Protein AF-A0ABD5TAT5-F1 (afdb_monomer)

Foldseek 3Di:
DDPDPCPPVLNVLLVVLQVVLLVQLVVVLVVVVVLCPDPPNLEDDPDDPVVSSVLSSVLSCLLRSVQSSCCSNVVQCQLVVVSVVLVVVLVCCSVPPPDDPDDGDDPSVVVSSVCSVVSSVVSVVSSVVSVVCVVVVNDDDD

Nearest PDB structures (foldseek):
  8i6s-assembly1_A  TM=2.500E-01  e=6.739E+00  Pseudomonas aeruginosa

Radius of gyration: 18.78 Å; Cα contacts (8 Å, |Δi|>4): 100; chains: 1; bounding box: 44×20×73 Å

Secondary structure (DSSP, 8-state):
--------HHHHHHHHHHHHHHHHHHHHHHHHHHHHTSTTS-----S-HHHHHHHHHHHHIIIIIHHHHHHHHH---HHHHHHHHHHHHHHHHHHS-SS--SSS--HHHHHHHHHHHHHHHHHHHHHHHHHHHHHTT-----

Sequence (142 aa):
MRALLGRSPVSARTARAVLVAAAVSVAYTATVIGYSLLPSSGISISGTPWHAVVLYSAFATGTVGVPVFLWLRARLKSPVVLLAAILLFWHVLVEFPPIGSGQGDSPGFLFVFLWSPFYVLAYAALAGGEHRLRTRGVSIPG

pLDDT: mean 76.91, std 14.5, range [45.5, 94.44]

Organism: NCBI:txid3032281

Structure (mmCIF, N/CA/C/O backbone):
data_AF-A0ABD5TAT5-F1
#
_entry.id   AF-A0ABD5TAT5-F1
#
loop_
_atom_site.group_PDB
_atom_site.id
_atom_site.type_symbol
_atom_site.label_atom_id
_atom_site.label_alt_id
_atom_site.label_comp_id
_atom_site.label_asym_id
_atom_site.label_entity_id
_atom_site.label_seq_id
_atom_site.pdbx_PDB_ins_code
_atom_site.Cartn_x
_atom_site.Cartn_y
_atom_site.Cartn_z
_atom_site.occupancy
_atom_site.B_iso_or_equiv
_atom_site.auth_seq_id
_atom_site.auth_comp_id
_atom_site.auth_asym_id
_atom_site.auth_atom_id
_atom_site.pdbx_PDB_model_num
ATOM 1 N N . MET A 1 1 ? 7.021 0.571 45.953 1.00 47.22 1 MET A N 1
ATOM 2 C CA . MET A 1 1 ? 7.901 0.683 44.768 1.00 47.22 1 MET A CA 1
ATOM 3 C C . MET A 1 1 ? 7.677 -0.519 43.849 1.00 47.22 1 MET A C 1
ATOM 5 O O . MET A 1 1 ? 8.265 -1.561 44.084 1.00 47.22 1 MET A O 1
ATOM 9 N N . ARG A 1 2 ? 6.756 -0.385 42.880 1.00 46.34 2 ARG A N 1
ATOM 10 C CA . ARG A 1 2 ? 6.586 -1.150 41.617 1.00 46.34 2 ARG A CA 1
ATOM 11 C C . ARG A 1 2 ? 5.136 -0.978 41.156 1.00 46.34 2 ARG A C 1
ATOM 13 O O . ARG A 1 2 ? 4.306 -1.869 41.282 1.00 46.34 2 ARG A O 1
ATOM 20 N N . ALA A 1 3 ? 4.840 0.217 40.646 1.00 47.38 3 ALA A N 1
ATOM 21 C CA . ALA A 1 3 ? 3.724 0.386 39.731 1.00 47.38 3 ALA A CA 1
ATOM 22 C C . ALA A 1 3 ? 4.049 -0.479 38.508 1.00 47.38 3 ALA A C 1
ATOM 24 O O . ALA A 1 3 ? 4.978 -0.182 37.755 1.00 47.38 3 ALA A O 1
ATOM 25 N N . LEU A 1 4 ? 3.369 -1.618 38.395 1.00 52.62 4 LEU A N 1
ATOM 26 C CA . LEU A 1 4 ? 3.430 -2.474 37.223 1.00 52.62 4 LEU A CA 1
ATOM 27 C C . LEU A 1 4 ? 3.046 -1.617 36.020 1.00 52.62 4 LEU A C 1
ATOM 29 O O . LEU A 1 4 ? 1.939 -1.091 35.940 1.00 52.62 4 LEU A O 1
ATOM 33 N N . LEU A 1 5 ? 4.022 -1.433 35.137 1.00 52.19 5 LEU A N 1
ATOM 34 C CA . LEU A 1 5 ? 3.937 -0.698 33.888 1.00 52.19 5 LEU A CA 1
ATOM 35 C C . LEU A 1 5 ? 2.768 -1.239 33.064 1.00 52.19 5 LEU A C 1
ATOM 37 O O . LEU A 1 5 ? 2.913 -2.195 32.302 1.00 52.19 5 LEU A O 1
ATOM 41 N N . GLY A 1 6 ? 1.606 -0.609 33.217 1.00 47.97 6 GLY A N 1
ATOM 42 C CA . GLY A 1 6 ? 0.457 -0.787 32.350 1.00 47.97 6 GLY A CA 1
ATOM 43 C C . GLY A 1 6 ? 0.800 -0.284 30.955 1.00 47.97 6 GLY A C 1
ATOM 44 O O . GLY A 1 6 ? 0.421 0.820 30.570 1.00 47.97 6 GLY A O 1
ATOM 45 N N . ARG A 1 7 ? 1.530 -1.086 30.169 1.00 53.97 7 ARG A N 1
ATOM 46 C CA . ARG A 1 7 ? 1.558 -0.924 28.716 1.00 53.97 7 ARG A CA 1
ATOM 47 C C . ARG A 1 7 ? 0.137 -1.174 28.240 1.00 53.97 7 ARG A C 1
ATOM 49 O O . ARG A 1 7 ? -0.301 -2.315 28.137 1.00 53.97 7 ARG A O 1
ATOM 56 N N . SER A 1 8 ? -0.588 -0.084 28.016 1.00 58.47 8 SER A N 1
ATOM 57 C CA . SER A 1 8 ? -1.978 -0.111 27.582 1.00 58.47 8 SER A CA 1
ATOM 58 C C . SER A 1 8 ? -2.117 -1.071 26.383 1.00 58.47 8 SER A C 1
ATOM 60 O O . SER A 1 8 ? -1.345 -0.938 25.427 1.00 58.47 8 SER A O 1
ATOM 62 N N . PRO A 1 9 ? -3.046 -2.046 26.391 1.00 61.88 9 PRO A N 1
ATOM 63 C CA . PRO A 1 9 ? -3.149 -3.096 25.361 1.00 61.88 9 PRO A CA 1
ATOM 64 C C . PRO A 1 9 ? -3.328 -2.534 23.938 1.00 61.88 9 PRO A C 1
ATOM 66 O O . PRO A 1 9 ? -2.968 -3.164 22.941 1.00 61.88 9 PRO A O 1
ATOM 69 N N . VAL A 1 10 ? -3.816 -1.297 23.844 1.00 66.75 10 VAL A N 1
ATOM 70 C CA . VAL A 1 10 ? -3.923 -0.507 22.613 1.00 66.75 10 VAL A CA 1
ATOM 71 C C . VAL A 1 10 ? -2.549 -0.192 22.001 1.00 66.75 10 VAL A C 1
ATOM 73 O O . VAL A 1 10 ? -2.402 -0.240 20.778 1.00 66.75 10 VAL A O 1
ATOM 76 N N . SER A 1 11 ? -1.532 0.072 22.825 1.00 80.12 11 SER A N 1
ATOM 77 C CA . SER A 1 11 ? -0.162 0.372 22.386 1.00 80.12 11 SER A CA 1
ATOM 78 C C . SER A 1 11 ? 0.513 -0.861 21.786 1.00 80.12 11 SER A C 1
ATOM 80 O O . SER A 1 11 ? 1.006 -0.797 20.664 1.00 80.12 11 SER A O 1
ATOM 82 N N . ALA A 1 12 ? 0.421 -2.020 22.449 1.00 83.88 12 ALA A N 1
ATOM 83 C CA . ALA A 1 12 ? 0.992 -3.271 21.940 1.00 83.88 12 ALA A CA 1
ATOM 84 C C . ALA A 1 12 ? 0.345 -3.710 20.615 1.00 83.88 12 ALA A C 1
ATOM 86 O O . ALA A 1 12 ? 1.039 -4.112 19.681 1.00 83.88 12 ALA A O 1
ATOM 87 N N . ARG A 1 13 ? -0.984 -3.578 20.496 1.00 84.75 13 ARG A N 1
ATOM 88 C CA . ARG A 1 13 ? -1.698 -3.868 19.245 1.00 84.75 13 ARG A CA 1
ATOM 89 C C . ARG A 1 13 ? -1.300 -2.918 18.117 1.00 84.75 13 ARG A C 1
ATOM 91 O O . ARG A 1 13 ? -1.149 -3.362 16.983 1.00 84.75 13 ARG A O 1
ATOM 98 N N . THR A 1 14 ? -1.140 -1.630 18.418 1.00 88.94 14 THR A N 1
ATOM 99 C CA . THR A 1 14 ? -0.711 -0.630 17.429 1.00 88.94 14 THR A CA 1
ATOM 100 C C . THR A 1 14 ? 0.727 -0.880 16.997 1.00 88.94 14 THR A C 1
ATOM 102 O O . THR A 1 14 ? 0.980 -0.961 15.802 1.00 88.94 14 THR A O 1
ATOM 105 N N . ALA A 1 15 ? 1.638 -1.107 17.944 1.00 89.94 15 ALA A N 1
ATOM 106 C CA . ALA A 1 15 ? 3.028 -1.447 17.663 1.00 89.94 15 ALA A CA 1
ATOM 107 C C . ALA A 1 15 ? 3.131 -2.705 16.792 1.00 89.94 15 ALA A C 1
ATOM 109 O O . ALA A 1 15 ? 3.817 -2.690 15.776 1.00 89.94 15 ALA A O 1
ATOM 110 N N . ARG A 1 16 ? 2.378 -3.766 17.116 1.00 91.50 16 ARG A N 1
ATOM 111 C CA . ARG A 1 16 ? 2.317 -4.977 16.286 1.00 91.50 16 ARG A CA 1
ATOM 112 C C . ARG A 1 16 ? 1.787 -4.688 14.881 1.00 91.50 16 ARG A C 1
ATOM 114 O O . ARG A 1 16 ? 2.357 -5.185 13.921 1.00 91.50 16 ARG A O 1
ATOM 121 N N . ALA A 1 17 ? 0.715 -3.905 14.750 1.00 91.62 17 ALA A N 1
ATOM 122 C CA . ALA A 1 17 ? 0.156 -3.557 13.444 1.00 91.62 17 ALA A CA 1
ATOM 123 C C . ALA A 1 17 ? 1.153 -2.760 12.588 1.00 91.62 17 ALA A C 1
ATOM 125 O O . ALA A 1 17 ? 1.308 -3.066 11.411 1.00 91.62 17 ALA A O 1
ATOM 126 N N . VAL A 1 18 ? 1.859 -1.791 13.184 1.00 92.94 18 VAL A N 1
ATOM 127 C CA . VAL A 1 18 ? 2.920 -1.022 12.513 1.00 92.94 18 VAL A CA 1
ATOM 128 C C . VAL A 1 18 ? 4.067 -1.935 12.092 1.00 92.94 18 VAL A C 1
ATOM 130 O O . VAL A 1 18 ? 4.471 -1.895 10.937 1.00 92.94 18 VAL A O 1
ATOM 133 N N . LEU A 1 19 ? 4.557 -2.791 12.994 1.00 94.44 19 LEU A N 1
ATOM 134 C CA . LEU A 1 19 ? 5.654 -3.717 12.705 1.00 94.44 19 LEU A CA 1
ATOM 135 C C . LEU A 1 19 ? 5.313 -4.672 11.559 1.00 94.44 19 LEU A C 1
ATOM 137 O O . LEU A 1 19 ? 6.124 -4.851 10.657 1.00 94.44 19 LEU A O 1
ATOM 141 N N . VAL A 1 20 ? 4.112 -5.257 11.561 1.00 94.19 20 VAL A N 1
ATOM 142 C CA . VAL A 1 20 ? 3.681 -6.163 10.487 1.00 94.19 20 VAL A CA 1
ATOM 143 C C . VAL A 1 20 ? 3.501 -5.406 9.172 1.00 94.19 20 VAL A C 1
ATOM 145 O O . VAL A 1 20 ? 3.976 -5.873 8.144 1.00 94.19 20 VAL A O 1
ATOM 148 N N . ALA A 1 21 ? 2.872 -4.227 9.187 1.00 92.06 21 ALA A N 1
ATOM 149 C CA . ALA A 1 21 ? 2.713 -3.410 7.985 1.00 92.06 21 ALA A CA 1
ATOM 150 C C . ALA A 1 21 ? 4.067 -2.991 7.389 1.00 92.06 21 ALA A C 1
ATOM 152 O O . ALA A 1 21 ? 4.255 -3.068 6.175 1.00 92.06 21 ALA A O 1
ATOM 153 N N . ALA A 1 22 ? 5.026 -2.609 8.237 1.00 91.94 22 ALA A N 1
ATOM 154 C CA . ALA A 1 22 ? 6.386 -2.285 7.824 1.00 91.94 22 ALA A CA 1
ATOM 155 C C . ALA A 1 22 ? 7.099 -3.512 7.239 1.00 91.94 22 ALA A C 1
ATOM 157 O O . ALA A 1 22 ? 7.639 -3.429 6.140 1.00 91.94 22 ALA A O 1
ATOM 158 N N . ALA A 1 23 ? 7.040 -4.662 7.917 1.00 93.50 23 ALA A N 1
ATOM 159 C CA . ALA A 1 23 ? 7.659 -5.900 7.445 1.00 93.50 23 ALA A CA 1
ATOM 160 C C . ALA A 1 23 ? 7.099 -6.347 6.086 1.00 93.50 23 ALA A C 1
ATOM 162 O O . ALA A 1 23 ? 7.864 -6.689 5.190 1.00 93.50 23 ALA A O 1
ATOM 163 N N . VAL A 1 24 ? 5.776 -6.286 5.906 1.00 92.31 24 VAL A N 1
ATOM 164 C CA . VAL A 1 24 ? 5.127 -6.617 4.630 1.00 92.31 24 VAL A CA 1
ATOM 165 C C . VAL A 1 24 ? 5.518 -5.621 3.535 1.00 92.31 24 VAL A C 1
ATOM 167 O O . VAL A 1 24 ? 5.795 -6.038 2.415 1.00 92.31 24 VAL A O 1
ATOM 170 N N . SER A 1 25 ? 5.597 -4.325 3.851 1.00 90.81 25 SER A N 1
ATOM 171 C CA . SER A 1 25 ? 6.032 -3.306 2.883 1.00 90.81 25 SER A CA 1
ATOM 172 C C . SER A 1 25 ? 7.478 -3.540 2.441 1.00 90.81 25 SER A C 1
ATOM 174 O O . SER A 1 25 ? 7.765 -3.503 1.250 1.00 90.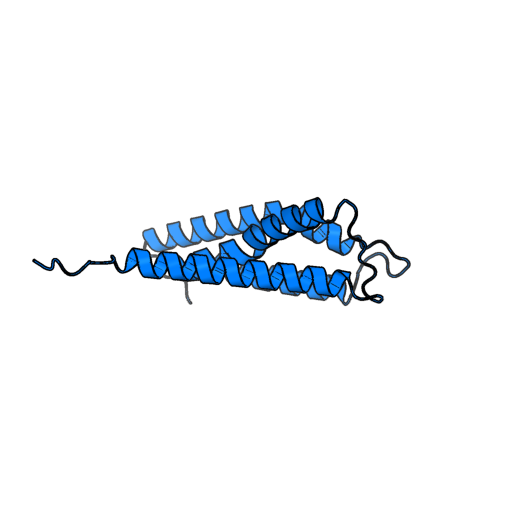81 25 SER A O 1
ATOM 176 N N . VAL A 1 26 ? 8.378 -3.858 3.378 1.00 90.06 26 VAL A N 1
ATOM 177 C CA . VAL A 1 26 ? 9.778 -4.196 3.078 1.00 90.06 26 VAL A CA 1
ATOM 178 C C . VAL A 1 26 ? 9.867 -5.463 2.229 1.00 90.06 26 VAL A C 1
ATOM 180 O O . VAL A 1 26 ? 10.579 -5.469 1.229 1.00 90.06 26 VAL A O 1
ATOM 183 N N . ALA A 1 27 ? 9.125 -6.517 2.583 1.00 89.44 27 ALA A N 1
ATOM 184 C CA . ALA A 1 27 ? 9.102 -7.764 1.821 1.00 89.44 27 ALA A CA 1
ATOM 185 C C . ALA A 1 27 ? 8.589 -7.551 0.387 1.00 89.44 27 ALA A C 1
ATOM 187 O O . ALA A 1 27 ? 9.169 -8.079 -0.562 1.00 89.44 27 ALA A O 1
ATOM 188 N N . TYR A 1 28 ? 7.546 -6.733 0.218 1.00 85.88 28 TYR A N 1
ATOM 189 C CA . TYR A 1 28 ? 7.028 -6.354 -1.095 1.00 85.88 28 TYR A CA 1
ATOM 190 C C . TYR A 1 28 ? 8.076 -5.591 -1.918 1.00 85.88 28 TYR A C 1
ATOM 192 O O . TYR A 1 28 ? 8.360 -5.979 -3.049 1.00 85.88 28 TYR A O 1
ATOM 200 N N . THR A 1 29 ? 8.713 -4.564 -1.341 1.00 84.62 29 THR A N 1
ATOM 201 C CA . THR A 1 29 ? 9.777 -3.800 -2.015 1.00 84.62 29 THR A CA 1
ATOM 202 C C . THR A 1 29 ? 10.949 -4.692 -2.418 1.00 84.62 29 THR A C 1
ATOM 204 O O . THR A 1 29 ? 11.418 -4.609 -3.550 1.00 84.62 29 THR A O 1
ATOM 207 N N . ALA A 1 30 ? 11.408 -5.572 -1.523 1.00 85.31 30 ALA A N 1
ATOM 208 C CA . ALA A 1 30 ? 12.501 -6.500 -1.806 1.00 85.31 30 ALA A CA 1
ATOM 209 C C . ALA A 1 30 ? 12.148 -7.472 -2.941 1.00 85.31 30 ALA A C 1
ATOM 211 O O . ALA A 1 30 ? 12.981 -7.727 -3.806 1.00 85.31 30 ALA A O 1
ATOM 212 N N . THR A 1 31 ? 10.906 -7.962 -2.971 1.00 83.06 31 THR A N 1
ATOM 213 C CA . THR A 1 31 ? 10.407 -8.836 -4.042 1.00 83.06 31 THR A CA 1
ATOM 214 C C . THR A 1 31 ? 10.405 -8.106 -5.382 1.00 83.06 31 THR A C 1
ATOM 216 O O . THR A 1 31 ? 10.937 -8.627 -6.355 1.00 83.06 31 THR A O 1
ATOM 219 N N . VAL A 1 32 ? 9.876 -6.880 -5.425 1.00 77.75 32 VAL A N 1
ATOM 220 C CA . VAL A 1 32 ? 9.868 -6.040 -6.632 1.00 77.75 32 VAL A CA 1
ATOM 221 C C . VAL A 1 32 ? 11.284 -5.791 -7.147 1.00 77.75 32 VAL A C 1
ATOM 223 O O . VAL A 1 32 ? 11.549 -6.028 -8.319 1.00 77.75 32 VAL A O 1
ATOM 226 N N . ILE A 1 33 ? 12.205 -5.370 -6.275 1.00 77.56 33 ILE A N 1
ATOM 227 C CA . ILE A 1 33 ? 13.603 -5.133 -6.658 1.00 77.56 33 ILE A CA 1
ATOM 228 C C . ILE A 1 33 ? 14.245 -6.429 -7.163 1.00 77.56 33 ILE A C 1
ATOM 230 O O . ILE A 1 33 ? 14.907 -6.413 -8.195 1.00 77.56 33 ILE A O 1
ATOM 234 N N . GLY A 1 34 ? 14.025 -7.551 -6.473 1.00 79.62 34 GLY A N 1
ATOM 235 C CA . GLY A 1 34 ? 14.527 -8.859 -6.889 1.00 79.62 34 GLY A CA 1
ATOM 236 C C . GLY A 1 34 ? 14.033 -9.260 -8.279 1.00 79.62 34 GLY A C 1
ATOM 237 O O . GLY A 1 34 ? 14.834 -9.697 -9.100 1.00 79.62 34 GLY A O 1
ATOM 238 N N . TYR A 1 35 ? 12.748 -9.037 -8.572 1.00 74.94 35 TYR A N 1
ATOM 239 C CA . TYR A 1 35 ? 12.190 -9.248 -9.908 1.00 74.94 35 TYR A CA 1
ATOM 240 C C . TYR A 1 35 ? 12.846 -8.347 -10.954 1.00 74.94 35 TYR A C 1
ATOM 242 O O . TYR A 1 35 ? 13.214 -8.845 -12.012 1.00 74.94 35 TYR A O 1
ATOM 250 N N . SER A 1 36 ? 13.062 -7.064 -10.657 1.00 69.12 36 SER A N 1
ATOM 251 C CA . SER A 1 36 ? 13.717 -6.135 -11.589 1.00 69.12 36 SER A CA 1
ATOM 252 C C . SER A 1 36 ? 15.178 -6.486 -11.885 1.00 69.12 36 SER A C 1
ATOM 254 O O . SER A 1 36 ? 15.707 -6.092 -12.918 1.00 69.12 36 SER A O 1
ATOM 256 N N . LEU A 1 37 ? 15.851 -7.221 -10.995 1.00 73.12 37 LEU A N 1
ATOM 257 C CA . LEU A 1 37 ? 17.225 -7.687 -11.209 1.00 73.12 37 LEU A CA 1
ATOM 258 C C . LEU A 1 37 ? 17.302 -8.961 -12.064 1.00 73.12 37 LEU A C 1
ATOM 260 O O . LEU A 1 37 ? 18.395 -9.334 -12.493 1.00 73.12 37 LEU A O 1
ATOM 264 N N . LEU A 1 38 ? 16.178 -9.642 -12.321 1.00 73.31 38 LEU A N 1
ATOM 265 C CA . LEU A 1 38 ? 16.170 -10.823 -13.180 1.00 73.31 38 LEU A CA 1
ATOM 266 C C . LEU A 1 38 ? 16.420 -10.406 -14.639 1.00 73.31 38 LEU A C 1
ATOM 268 O O . LEU A 1 38 ? 15.672 -9.571 -15.157 1.00 73.31 38 LEU A O 1
ATOM 272 N N . PRO A 1 39 ? 17.395 -11.021 -15.341 1.00 64.94 39 PRO A N 1
ATOM 273 C CA . PRO A 1 39 ? 17.708 -10.694 -16.737 1.00 64.94 39 PRO A CA 1
ATOM 274 C C . PRO A 1 39 ? 16.522 -10.857 -17.697 1.00 64.94 39 PRO A C 1
ATOM 276 O O . PRO A 1 39 ? 16.469 -10.212 -18.738 1.00 64.94 39 PRO A O 1
ATOM 279 N N . SER A 1 40 ? 15.563 -11.715 -17.342 1.00 66.56 40 SER A N 1
ATOM 280 C CA . SER A 1 40 ? 14.343 -11.988 -18.103 1.00 66.56 40 SER A CA 1
ATOM 281 C C . SER A 1 40 ? 13.197 -11.010 -17.833 1.00 66.56 40 SER A C 1
ATOM 283 O O . SER A 1 40 ? 12.177 -11.091 -18.510 1.00 66.56 40 SER A O 1
ATOM 285 N N . SER A 1 41 ? 13.317 -10.114 -16.848 1.00 57.12 41 SER A N 1
ATOM 286 C CA . SER A 1 41 ? 12.191 -9.279 -16.407 1.00 57.12 41 SER A CA 1
ATOM 287 C C . SER A 1 41 ? 11.867 -8.127 -17.359 1.00 57.12 41 SER A C 1
ATOM 289 O O . SER A 1 41 ? 10.738 -7.648 -17.365 1.00 57.12 41 SER A O 1
ATOM 291 N N . GLY A 1 42 ? 12.839 -7.655 -18.150 1.00 58.34 42 GLY A N 1
ATOM 292 C CA . GLY A 1 42 ? 12.665 -6.478 -19.010 1.00 58.34 42 GLY A CA 1
ATOM 293 C C . GLY A 1 42 ? 12.332 -5.185 -18.246 1.00 58.34 42 GLY A C 1
ATOM 294 O O . GLY A 1 42 ? 11.865 -4.222 -18.853 1.00 58.34 42 GLY A O 1
ATOM 295 N N . ILE A 1 43 ? 12.533 -5.155 -16.920 1.00 58.31 43 ILE A N 1
ATOM 296 C CA . ILE A 1 43 ? 12.262 -3.998 -16.061 1.00 58.31 43 ILE A CA 1
ATOM 297 C C . ILE A 1 43 ? 13.574 -3.252 -15.816 1.00 58.31 43 ILE A C 1
ATOM 299 O O . ILE A 1 43 ? 14.429 -3.705 -15.060 1.00 58.31 43 ILE A O 1
ATOM 303 N N . SER A 1 44 ? 13.714 -2.072 -16.419 1.00 60.12 44 SER A N 1
ATOM 304 C CA . SER A 1 44 ? 14.811 -1.149 -16.124 1.00 60.12 44 SER A CA 1
ATOM 305 C C . SER A 1 44 ? 14.356 -0.113 -15.098 1.00 60.12 44 SER A C 1
ATOM 307 O O . SER A 1 44 ? 13.375 0.603 -15.304 1.00 60.12 44 SER A O 1
ATOM 309 N N . ILE A 1 45 ? 15.057 -0.028 -13.968 1.00 62.19 45 ILE A N 1
ATOM 310 C CA . ILE A 1 45 ? 14.830 1.029 -12.980 1.00 62.19 45 ILE A CA 1
ATOM 311 C C . ILE A 1 45 ? 15.468 2.313 -13.523 1.00 62.19 45 ILE A C 1
ATOM 313 O O . ILE A 1 45 ? 16.677 2.515 -13.416 1.00 62.19 45 ILE A O 1
ATOM 317 N N . SER A 1 46 ? 14.656 3.196 -14.105 1.00 57.22 46 SER A N 1
ATOM 318 C CA . SER A 1 46 ? 15.114 4.502 -14.579 1.00 57.22 46 SER A CA 1
ATOM 319 C C . SER A 1 46 ? 15.406 5.440 -13.397 1.00 57.22 46 SER A C 1
ATOM 321 O O . SER A 1 46 ? 14.498 5.776 -12.634 1.00 57.22 46 SER A O 1
ATOM 323 N N . GLY A 1 47 ? 16.655 5.887 -13.248 1.00 65.56 47 GLY A N 1
ATOM 324 C CA . GLY A 1 47 ? 17.080 6.847 -12.219 1.00 65.56 47 GLY A CA 1
ATOM 325 C C . GLY A 1 47 ? 18.222 6.333 -11.342 1.00 65.56 47 GLY A C 1
ATOM 326 O O . GLY A 1 47 ? 18.796 5.276 -11.592 1.00 65.56 47 GLY A O 1
ATOM 327 N N . THR A 1 48 ? 18.586 7.090 -10.301 1.00 76.06 48 THR A N 1
ATOM 328 C CA . THR A 1 48 ? 19.591 6.601 -9.344 1.00 76.06 48 THR A CA 1
ATOM 329 C C . THR A 1 48 ? 18.971 5.544 -8.417 1.00 76.06 48 THR A C 1
ATOM 331 O O . THR A 1 48 ? 17.790 5.658 -8.070 1.00 76.06 48 THR A O 1
ATOM 334 N N . PRO A 1 49 ? 19.750 4.555 -7.938 1.00 71.25 49 PRO A N 1
ATOM 335 C CA . PRO A 1 49 ? 19.250 3.519 -7.029 1.00 71.25 49 PRO A CA 1
ATOM 336 C C . PRO A 1 49 ? 18.557 4.084 -5.781 1.00 71.25 49 PRO A C 1
ATOM 338 O O . PRO A 1 49 ? 17.565 3.536 -5.309 1.00 71.25 49 PRO A O 1
ATOM 341 N N . TRP A 1 50 ? 19.031 5.228 -5.280 1.00 74.69 50 TRP A N 1
ATOM 342 C CA . TRP A 1 50 ? 18.439 5.912 -4.131 1.00 74.69 50 TRP A CA 1
ATOM 343 C C . TRP A 1 50 ? 17.028 6.437 -4.399 1.00 74.69 50 TRP A C 1
ATOM 345 O O . TRP A 1 50 ? 16.155 6.275 -3.546 1.00 74.69 50 TRP A O 1
ATOM 355 N N . HIS A 1 51 ? 16.776 7.009 -5.581 1.00 70.62 51 HIS A N 1
ATOM 356 C CA . HIS A 1 51 ? 15.428 7.445 -5.952 1.00 70.62 51 HIS A CA 1
ATOM 357 C C . HIS A 1 51 ? 14.475 6.254 -6.024 1.00 70.62 51 HIS A C 1
ATOM 359 O O . HIS A 1 51 ? 13.382 6.319 -5.471 1.00 70.62 51 HIS A O 1
ATOM 365 N N . ALA A 1 52 ? 14.911 5.148 -6.628 1.00 71.00 52 ALA A N 1
ATOM 366 C CA . ALA A 1 52 ? 14.108 3.935 -6.728 1.00 71.00 52 ALA A CA 1
ATOM 367 C C . ALA A 1 52 ? 13.757 3.355 -5.353 1.00 71.00 52 ALA A C 1
ATOM 369 O O . ALA A 1 52 ? 12.597 3.053 -5.090 1.00 71.00 52 ALA A O 1
ATOM 370 N N . VAL A 1 53 ? 14.730 3.273 -4.441 1.00 75.56 53 VAL A N 1
ATOM 371 C CA . VAL A 1 53 ? 14.504 2.781 -3.073 1.00 75.56 53 VAL A CA 1
ATOM 372 C C . VAL A 1 53 ? 13.484 3.643 -2.331 1.00 75.56 53 VAL A C 1
ATOM 374 O O . VAL A 1 53 ? 12.552 3.099 -1.737 1.00 75.56 53 VAL A O 1
ATOM 377 N N . VAL A 1 54 ? 13.624 4.972 -2.371 1.00 80.81 54 VAL A N 1
ATOM 378 C CA . VAL A 1 54 ? 12.696 5.889 -1.688 1.00 80.81 54 VAL A CA 1
ATOM 379 C C . VAL A 1 54 ? 11.295 5.786 -2.285 1.00 80.81 54 VAL A C 1
ATOM 381 O O . VAL A 1 54 ? 10.321 5.608 -1.550 1.00 80.81 54 VAL A O 1
ATOM 384 N N . LEU A 1 55 ? 11.194 5.845 -3.613 1.00 77.19 55 LEU A N 1
ATOM 385 C CA . LEU A 1 55 ? 9.922 5.826 -4.327 1.00 77.19 55 LEU A CA 1
ATOM 386 C C . LEU A 1 55 ? 9.184 4.495 -4.108 1.00 77.19 55 LEU A C 1
ATOM 388 O O . LEU A 1 55 ? 8.017 4.487 -3.717 1.00 77.19 55 LEU A O 1
ATOM 392 N N . TYR A 1 56 ? 9.877 3.364 -4.270 1.00 76.94 56 TYR A N 1
ATOM 393 C CA . TYR A 1 56 ? 9.296 2.038 -4.062 1.00 76.94 56 TYR A CA 1
ATOM 394 C C . TYR A 1 56 ? 8.920 1.790 -2.606 1.00 76.94 56 TYR A C 1
ATOM 396 O O . TYR A 1 56 ? 7.880 1.191 -2.352 1.00 76.94 56 TYR A O 1
ATOM 404 N N . SER A 1 57 ? 9.688 2.302 -1.642 1.00 80.38 57 SER A N 1
ATOM 405 C CA . SER A 1 57 ? 9.334 2.187 -0.221 1.00 80.38 57 SER A CA 1
ATOM 406 C C . SER A 1 57 ? 8.068 2.976 0.123 1.00 80.38 57 SER A C 1
ATOM 408 O O . SER A 1 57 ? 7.193 2.464 0.828 1.00 80.38 57 SER A O 1
ATOM 410 N N . ALA A 1 58 ? 7.930 4.200 -0.399 1.00 83.06 58 ALA A N 1
ATOM 411 C CA . ALA A 1 58 ? 6.726 5.007 -0.214 1.00 83.06 58 ALA A CA 1
ATOM 412 C C . ALA A 1 58 ? 5.499 4.324 -0.840 1.00 83.06 58 ALA A C 1
ATOM 414 O O . ALA A 1 58 ? 4.460 4.185 -0.187 1.00 83.06 58 ALA A O 1
ATOM 415 N N . PHE A 1 59 ? 5.640 3.812 -2.066 1.00 80.00 59 PHE A N 1
ATOM 416 C CA . PHE A 1 59 ? 4.560 3.099 -2.741 1.00 80.00 59 PHE A CA 1
ATOM 417 C C . PHE A 1 59 ? 4.205 1.779 -2.071 1.00 80.00 59 PHE A C 1
ATOM 419 O O . PHE A 1 59 ? 3.021 1.508 -1.891 1.00 80.00 59 PHE A O 1
ATOM 426 N N . ALA A 1 60 ? 5.176 0.979 -1.639 1.00 83.88 60 ALA A N 1
ATOM 427 C CA . ALA A 1 60 ? 4.915 -0.260 -0.911 1.00 83.88 60 ALA A CA 1
ATOM 428 C C . ALA A 1 60 ? 4.153 0.008 0.392 1.00 83.88 60 ALA A C 1
ATOM 430 O O . ALA A 1 60 ? 3.184 -0.687 0.710 1.00 83.88 60 ALA A O 1
ATOM 431 N N . THR A 1 61 ? 4.531 1.076 1.099 1.00 87.44 61 THR A N 1
ATOM 432 C CA . THR A 1 61 ? 3.848 1.503 2.323 1.00 87.44 61 THR A CA 1
ATOM 433 C C . THR A 1 61 ? 2.394 1.878 2.045 1.00 87.44 61 THR A C 1
ATOM 435 O O . THR A 1 61 ? 1.498 1.390 2.730 1.00 87.44 61 THR A O 1
ATOM 438 N N . GLY A 1 62 ? 2.133 2.706 1.030 1.00 84.31 62 GLY A N 1
ATOM 439 C CA . GLY A 1 62 ? 0.771 3.114 0.676 1.00 84.31 62 GLY A CA 1
ATOM 440 C C . GLY A 1 62 ? -0.079 1.973 0.113 1.00 84.31 62 GLY A C 1
ATOM 441 O O . GLY A 1 62 ? -1.245 1.824 0.473 1.00 84.31 62 GLY A O 1
ATOM 442 N N . THR A 1 63 ? 0.512 1.146 -0.747 1.00 82.56 63 THR A N 1
ATOM 443 C CA . THR A 1 63 ? -0.215 0.125 -1.509 1.00 82.56 63 THR A CA 1
ATOM 444 C C . THR A 1 63 ? -0.508 -1.100 -0.656 1.00 82.56 63 THR A C 1
ATOM 446 O O . THR A 1 63 ? -1.628 -1.595 -0.689 1.00 82.56 63 THR A O 1
ATOM 449 N N . VAL A 1 64 ? 0.466 -1.568 0.130 1.00 88.19 64 VAL A N 1
ATOM 450 C CA . VAL A 1 64 ? 0.368 -2.827 0.888 1.00 88.19 64 VAL A CA 1
ATOM 451 C C . VAL A 1 64 ? 0.355 -2.575 2.396 1.00 88.19 64 VAL A C 1
ATOM 453 O O . VAL A 1 64 ? -0.465 -3.146 3.118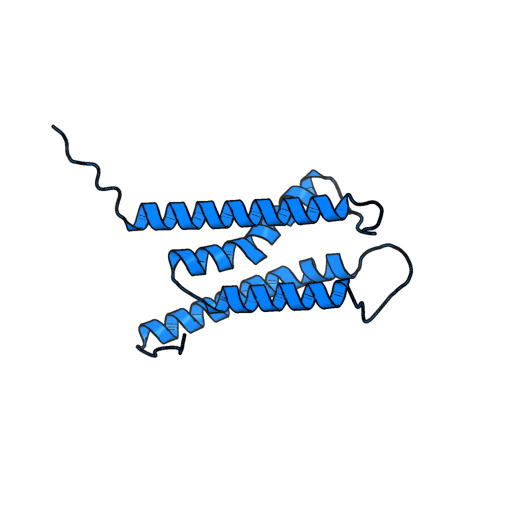 1.00 88.19 64 VAL A O 1
ATOM 456 N N . GLY A 1 65 ? 1.213 -1.676 2.886 1.00 88.19 65 GLY A N 1
ATOM 457 C CA . GLY A 1 65 ? 1.324 -1.367 4.314 1.00 88.19 65 GLY A CA 1
ATOM 458 C C . GLY A 1 65 ? 0.040 -0.794 4.922 1.00 88.19 65 GLY A C 1
ATOM 459 O O . GLY A 1 65 ? -0.415 -1.276 5.961 1.00 88.19 65 GLY A O 1
ATOM 460 N N . VAL A 1 66 ? -0.578 0.200 4.276 1.00 90.50 66 VAL A N 1
ATOM 461 C CA . VAL A 1 66 ? -1.794 0.869 4.773 1.00 90.50 66 VAL A CA 1
ATOM 462 C C . VAL A 1 66 ? -2.976 -0.104 4.911 1.00 90.50 66 VAL A C 1
ATOM 464 O O . VAL A 1 66 ? -3.531 -0.174 6.013 1.00 90.50 66 VAL A O 1
ATOM 467 N N . PRO A 1 67 ? -3.356 -0.909 3.895 1.00 90.31 67 PRO A N 1
ATOM 468 C CA . PRO A 1 67 ? -4.417 -1.907 4.053 1.00 90.31 67 PRO A CA 1
ATOM 469 C C . PRO A 1 67 ? -4.165 -2.901 5.190 1.00 90.31 67 PRO A C 1
ATOM 471 O O . PRO A 1 67 ? -5.059 -3.149 6.003 1.00 90.31 67 PRO A O 1
ATOM 474 N N . VAL A 1 68 ? -2.938 -3.426 5.298 1.00 92.12 68 VAL A N 1
ATOM 475 C CA . VAL A 1 68 ? -2.553 -4.377 6.355 1.00 92.12 68 VAL A CA 1
ATOM 476 C C . VAL A 1 68 ? -2.650 -3.728 7.735 1.00 92.12 68 VAL A C 1
ATOM 478 O O . VAL A 1 68 ? -3.212 -4.317 8.663 1.00 92.12 68 VAL A O 1
ATOM 481 N N . PHE A 1 69 ? -2.165 -2.493 7.879 1.00 93.56 69 PHE A N 1
ATOM 482 C CA . PHE A 1 69 ? -2.282 -1.738 9.121 1.00 93.56 69 PHE A CA 1
ATOM 483 C C . PHE A 1 69 ? -3.750 -1.534 9.520 1.00 93.56 69 PHE A C 1
ATOM 485 O O . PHE A 1 69 ? -4.123 -1.825 10.660 1.00 93.56 69 PHE A O 1
ATOM 492 N N . LEU A 1 70 ? -4.596 -1.078 8.590 1.00 91.56 70 LEU A N 1
ATOM 493 C CA . LEU A 1 70 ? -6.022 -0.832 8.833 1.00 91.56 70 LEU A CA 1
ATOM 494 C C . LEU A 1 70 ? -6.763 -2.113 9.226 1.00 91.56 70 LEU A C 1
ATOM 496 O O . LEU A 1 70 ? -7.589 -2.106 10.146 1.00 91.56 70 LEU A O 1
ATOM 500 N N . TRP A 1 71 ? 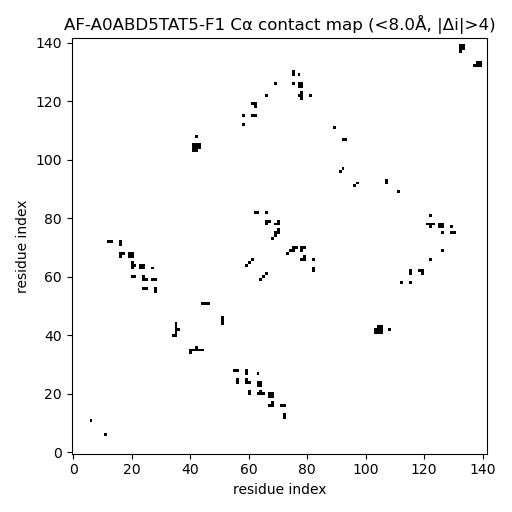-6.421 -3.235 8.603 1.00 92.75 71 TRP A N 1
ATOM 501 C CA . TRP A 1 71 ? -6.977 -4.531 8.961 1.00 92.75 71 TRP A CA 1
ATOM 502 C C . TRP A 1 71 ? -6.570 -4.971 10.369 1.00 92.75 71 TRP A C 1
ATOM 504 O O . TRP A 1 71 ? -7.426 -5.264 11.205 1.00 92.75 71 TRP A O 1
ATOM 514 N N . LEU A 1 72 ? -5.283 -4.938 10.707 1.00 91.12 72 LEU A N 1
ATOM 515 C CA . LEU A 1 72 ? -4.818 -5.394 12.021 1.00 91.12 72 LEU A CA 1
ATOM 516 C C . LEU A 1 72 ? -5.270 -4.461 13.157 1.00 91.12 72 LEU A C 1
ATOM 518 O O . LEU A 1 72 ? -5.697 -4.908 14.238 1.00 91.12 72 LEU A O 1
ATOM 522 N N . ARG A 1 73 ? -5.216 -3.145 12.922 1.00 92.06 73 ARG A N 1
ATOM 523 C CA . ARG A 1 73 ? -5.502 -2.133 13.942 1.00 92.06 73 ARG A CA 1
ATOM 524 C C . ARG A 1 73 ? -6.990 -1.856 14.113 1.00 92.06 73 ARG A C 1
ATO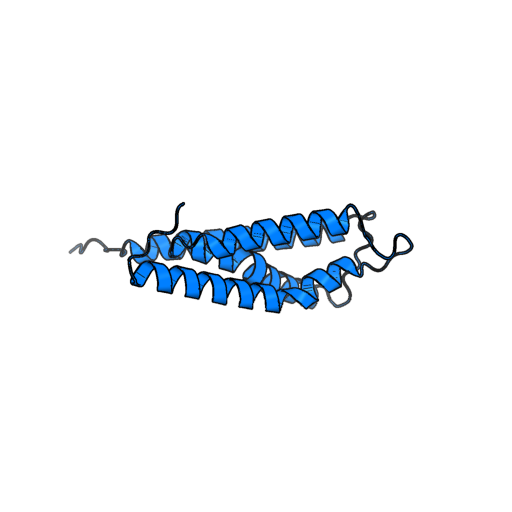M 526 O O . ARG A 1 73 ? -7.447 -1.794 15.259 1.00 92.06 73 ARG A O 1
ATOM 533 N N . ALA A 1 74 ? -7.716 -1.696 13.009 1.00 87.56 74 ALA A N 1
ATOM 534 C CA . ALA A 1 74 ? -9.116 -1.266 12.980 1.00 87.56 74 ALA A CA 1
ATOM 535 C C . ALA A 1 74 ? -10.092 -2.371 12.526 1.00 87.56 74 ALA A C 1
ATOM 537 O O . ALA A 1 74 ? -11.305 -2.169 1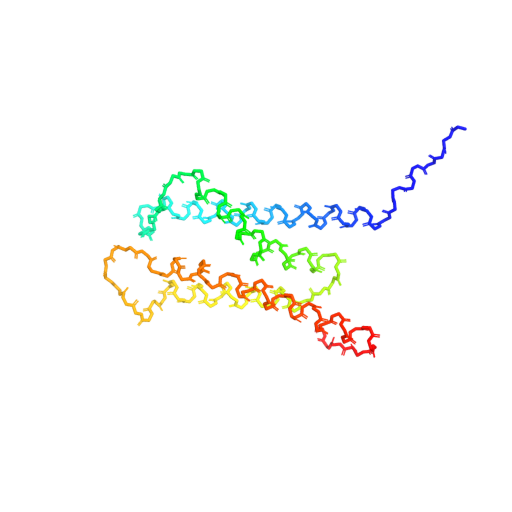2.557 1.00 87.56 74 ALA A O 1
ATOM 538 N N . ARG A 1 75 ? -9.590 -3.567 12.175 1.00 88.69 75 ARG A N 1
ATOM 539 C CA . ARG A 1 75 ? -10.387 -4.696 11.655 1.00 88.69 75 ARG A CA 1
ATOM 540 C C . ARG A 1 75 ? -11.177 -4.341 10.400 1.00 88.69 75 ARG A C 1
ATOM 542 O O . ARG A 1 75 ? -12.238 -4.923 10.201 1.00 88.69 75 ARG A O 1
ATOM 549 N N . LEU A 1 76 ? -10.715 -3.377 9.606 1.00 89.19 76 LEU A N 1
ATOM 550 C CA . LEU A 1 76 ? -11.355 -3.004 8.345 1.00 89.19 76 LEU A CA 1
ATOM 551 C C . LEU A 1 76 ? -10.924 -4.001 7.268 1.00 89.19 76 LEU A C 1
ATOM 553 O O . LEU A 1 76 ? -9.727 -4.217 7.088 1.00 89.19 76 LEU A O 1
ATOM 557 N N . LYS A 1 77 ? -11.886 -4.659 6.619 1.00 91.50 77 LYS A N 1
ATOM 558 C CA . LYS A 1 77 ? -11.606 -5.709 5.623 1.00 91.50 77 LYS A CA 1
ATOM 559 C C . LYS A 1 77 ? -11.552 -5.147 4.206 1.00 91.50 77 LYS A C 1
ATOM 561 O O . LYS A 1 77 ? -10.770 -5.633 3.393 1.00 91.50 77 LYS A O 1
ATOM 566 N N . SER A 1 78 ? -12.352 -4.120 3.918 1.00 89.00 78 SER A N 1
ATOM 567 C CA . SER A 1 78 ? -12.514 -3.591 2.561 1.00 89.00 78 SER A CA 1
ATOM 568 C C . SER A 1 78 ? -11.204 -3.140 1.895 1.00 89.00 78 SER A C 1
ATOM 570 O O . SER A 1 78 ? -11.022 -3.480 0.725 1.00 89.00 78 SER A O 1
ATOM 572 N N . PRO A 1 79 ? -10.228 -2.504 2.585 1.00 90.31 79 PRO A N 1
ATOM 573 C CA . PRO A 1 79 ? -8.973 -2.127 1.935 1.00 90.31 79 PRO A CA 1
ATOM 574 C C . PRO A 1 79 ? -8.123 -3.341 1.538 1.00 90.31 79 PRO A C 1
ATOM 576 O O . PRO A 1 79 ? -7.448 -3.310 0.517 1.00 90.31 79 PRO A O 1
ATOM 579 N N . VAL A 1 80 ? -8.170 -4.426 2.320 1.00 90.94 80 VAL A N 1
ATOM 580 C CA . VAL A 1 80 ? -7.411 -5.657 2.037 1.00 90.94 80 VAL A CA 1
ATOM 581 C C . VAL A 1 80 ? -8.021 -6.428 0.872 1.00 90.94 80 VAL A C 1
ATOM 583 O O . VAL A 1 80 ? -7.288 -6.958 0.043 1.00 90.94 80 VAL A O 1
ATOM 586 N N . VAL A 1 81 ? -9.353 -6.458 0.772 1.00 91.81 81 VAL A N 1
ATOM 587 C CA . VAL A 1 81 ? -10.041 -7.060 -0.380 1.00 91.81 81 VAL A CA 1
ATOM 588 C C . VAL A 1 81 ? -9.685 -6.311 -1.663 1.00 91.81 81 VAL A C 1
ATOM 590 O O . VAL A 1 81 ? -9.338 -6.942 -2.659 1.00 91.81 81 VAL A O 1
ATOM 593 N N . LEU A 1 82 ? -9.701 -4.973 -1.629 1.00 91.00 82 LEU A N 1
ATOM 594 C CA . LEU A 1 82 ? -9.293 -4.171 -2.781 1.00 91.00 82 LEU A CA 1
ATOM 595 C C . LEU A 1 82 ? -7.816 -4.402 -3.137 1.00 91.00 82 LEU A C 1
ATOM 597 O O . LEU A 1 82 ? -7.507 -4.577 -4.310 1.00 91.00 82 LEU A O 1
ATOM 601 N N . LEU A 1 83 ? -6.919 -4.473 -2.147 1.00 91.25 83 LEU A N 1
ATOM 602 C CA . LEU A 1 83 ? -5.512 -4.818 -2.371 1.00 91.25 83 LEU A CA 1
ATOM 603 C C . LEU A 1 83 ? -5.365 -6.167 -3.091 1.00 91.25 83 LEU A C 1
ATOM 605 O O . LEU A 1 83 ? -4.638 -6.254 -4.075 1.00 91.25 83 LEU A O 1
ATOM 609 N N . ALA A 1 84 ? -6.062 -7.209 -2.631 1.00 90.69 84 ALA A N 1
ATOM 610 C CA . ALA A 1 84 ? -6.010 -8.525 -3.265 1.00 90.69 84 ALA A CA 1
ATOM 611 C C . ALA A 1 84 ? -6.504 -8.478 -4.722 1.00 90.69 84 ALA A C 1
ATOM 613 O O . ALA A 1 84 ? -5.869 -9.058 -5.601 1.00 90.69 84 ALA A O 1
ATOM 614 N N . ALA A 1 85 ? -7.586 -7.740 -4.989 1.00 89.94 85 ALA A N 1
ATOM 615 C CA . ALA A 1 85 ? -8.104 -7.541 -6.340 1.00 89.94 85 ALA A CA 1
ATOM 616 C C . ALA A 1 85 ? -7.113 -6.784 -7.240 1.00 89.94 85 ALA A C 1
ATOM 618 O O . ALA A 1 85 ? -6.909 -7.181 -8.383 1.00 89.94 85 ALA A O 1
ATOM 619 N N . ILE A 1 86 ? -6.458 -5.740 -6.719 1.00 87.44 86 ILE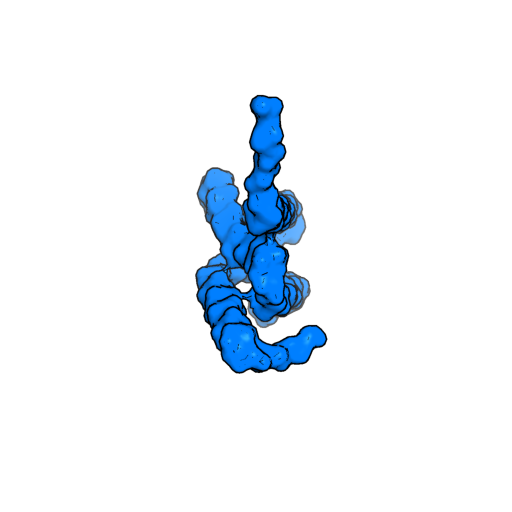 A N 1
ATOM 620 C CA . ILE A 1 86 ? -5.424 -4.979 -7.435 1.00 87.44 86 ILE A CA 1
ATOM 621 C C . ILE A 1 86 ? -4.233 -5.882 -7.773 1.00 87.44 86 ILE A C 1
ATOM 623 O O . ILE A 1 86 ? -3.791 -5.896 -8.918 1.00 87.44 86 ILE A O 1
ATOM 627 N N . LEU A 1 87 ? -3.727 -6.661 -6.810 1.00 85.69 87 LEU A N 1
ATOM 628 C CA . LEU A 1 87 ? -2.605 -7.579 -7.041 1.00 85.69 87 LEU A CA 1
ATOM 629 C C . LEU A 1 87 ? -2.946 -8.642 -8.090 1.00 85.69 87 LEU A C 1
ATOM 631 O O . LEU A 1 87 ? -2.130 -8.908 -8.968 1.00 85.69 87 LEU A O 1
ATOM 635 N N . LEU A 1 88 ? -4.153 -9.213 -8.031 1.00 87.25 88 LEU A N 1
ATOM 636 C CA . LEU A 1 88 ? -4.619 -10.184 -9.021 1.00 87.25 88 LEU A CA 1
ATOM 637 C C . LEU A 1 88 ? -4.756 -9.553 -10.411 1.00 87.25 88 LEU A C 1
ATOM 639 O O . LEU A 1 88 ? -4.288 -10.124 -11.391 1.00 87.25 88 LEU A O 1
ATOM 643 N N . PHE A 1 89 ? -5.364 -8.370 -10.495 1.00 83.88 89 PHE A N 1
ATOM 644 C CA . PHE A 1 89 ? -5.506 -7.629 -11.746 1.00 83.88 89 PHE A CA 1
ATOM 645 C C . PHE A 1 89 ? -4.144 -7.358 -12.395 1.00 83.88 89 PHE A C 1
ATOM 647 O O . PHE A 1 89 ? -3.960 -7.627 -13.581 1.00 83.88 89 PHE A O 1
ATOM 654 N N . TRP A 1 90 ? -3.164 -6.896 -11.612 1.00 78.56 90 TRP A N 1
ATOM 655 C CA . TRP A 1 90 ? -1.814 -6.657 -12.119 1.00 78.56 90 TRP A CA 1
ATOM 656 C C . TRP A 1 90 ? -1.090 -7.938 -12.507 1.00 78.56 90 TRP A C 1
ATOM 658 O O . TRP A 1 90 ? -0.412 -7.947 -13.529 1.00 78.56 90 TRP A O 1
ATOM 668 N N . HIS A 1 91 ? -1.258 -9.020 -11.746 1.00 77.62 91 HIS A N 1
ATOM 669 C CA . HIS A 1 91 ? -0.705 -10.318 -12.118 1.00 77.62 91 HIS A CA 1
ATOM 670 C C . HIS A 1 91 ? -1.219 -10.772 -13.492 1.00 77.62 91 HIS A C 1
ATOM 672 O O . HIS A 1 91 ? -0.417 -11.143 -14.343 1.00 77.62 91 HIS A O 1
ATOM 678 N N . VAL A 1 92 ? -2.529 -10.648 -13.744 1.00 79.44 92 VAL A N 1
ATOM 679 C CA . VAL A 1 92 ? -3.129 -10.974 -15.048 1.00 79.44 92 VAL A CA 1
ATOM 680 C C . VAL A 1 92 ? -2.580 -10.081 -16.160 1.00 79.44 92 VAL A C 1
ATOM 682 O O . VAL A 1 92 ? -2.260 -10.591 -17.225 1.00 79.44 92 VAL A O 1
ATOM 685 N N . LEU A 1 93 ? -2.439 -8.771 -15.934 1.00 74.62 93 LEU A N 1
ATOM 686 C CA . LEU A 1 93 ? -1.897 -7.861 -16.951 1.00 74.62 93 LEU A CA 1
ATOM 687 C C . LEU A 1 93 ? -0.425 -8.122 -17.283 1.00 74.62 93 LEU A C 1
ATOM 689 O O . LEU A 1 93 ? -0.016 -7.893 -18.418 1.00 74.62 93 LEU A O 1
ATOM 693 N N . VAL A 1 94 ? 0.370 -8.555 -16.303 1.00 71.38 94 VAL A N 1
ATOM 694 C CA . VAL A 1 94 ? 1.781 -8.905 -16.517 1.00 71.38 94 VAL A CA 1
ATOM 695 C C . VAL A 1 94 ? 1.903 -10.229 -17.269 1.00 71.38 94 VAL A C 1
ATOM 697 O O . VAL A 1 94 ? 2.709 -10.318 -18.189 1.00 71.38 94 VAL A O 1
ATOM 700 N N . GLU A 1 95 ? 1.094 -11.230 -16.914 1.00 71.12 95 GLU A N 1
ATOM 701 C CA . GLU A 1 95 ? 1.110 -12.551 -17.560 1.00 71.12 95 GLU A CA 1
ATOM 702 C C . GLU A 1 95 ? 0.492 -12.515 -18.972 1.00 71.12 95 GLU A C 1
ATOM 704 O O . GLU A 1 95 ? 0.977 -13.167 -19.895 1.00 71.12 95 GLU A O 1
ATOM 709 N N . PHE A 1 96 ? -0.563 -11.717 -19.163 1.00 74.88 96 PHE A N 1
ATOM 710 C CA . PHE A 1 96 ? -1.330 -11.609 -20.406 1.00 74.88 96 PHE A CA 1
ATOM 711 C C . PHE A 1 96 ? -1.471 -10.139 -20.837 1.00 74.88 96 PHE A C 1
ATOM 713 O O . PHE A 1 96 ? -2.553 -9.556 -20.710 1.00 74.88 96 PHE A O 1
ATOM 720 N N . PRO A 1 97 ? -0.399 -9.501 -21.344 1.00 67.62 97 PRO A N 1
ATOM 721 C CA . PRO A 1 97 ? -0.426 -8.087 -21.697 1.00 67.62 97 PRO A CA 1
ATOM 722 C C . PRO A 1 97 ? -1.379 -7.834 -22.881 1.00 67.62 97 PRO A C 1
ATOM 724 O O . PRO A 1 97 ? -1.152 -8.357 -23.973 1.00 67.62 97 PRO A O 1
ATOM 727 N N . PRO A 1 98 ? -2.430 -7.006 -22.720 1.00 62.00 98 PRO A N 1
ATOM 728 C CA . PRO A 1 98 ? -3.387 -6.736 -23.793 1.00 62.00 98 PRO A CA 1
ATOM 729 C C . PRO A 1 98 ? -2.834 -5.794 -24.880 1.00 62.00 98 PRO A C 1
ATOM 731 O O . PRO A 1 98 ? -3.431 -5.689 -25.949 1.00 62.00 98 PRO A O 1
ATOM 734 N N . ILE A 1 99 ? -1.720 -5.089 -24.623 1.00 57.53 99 ILE A N 1
ATOM 735 C CA . ILE A 1 99 ? -1.098 -4.119 -25.542 1.00 57.53 99 ILE A CA 1
ATOM 736 C C . ILE A 1 99 ? 0.435 -4.209 -25.418 1.00 57.53 99 ILE A C 1
ATOM 738 O O . ILE A 1 99 ? 0.969 -3.990 -24.335 1.00 57.53 99 ILE A O 1
ATOM 742 N N . GLY A 1 100 ? 1.137 -4.477 -26.530 1.00 51.34 100 GLY A N 1
ATOM 743 C CA . GLY A 1 100 ? 2.604 -4.390 -26.637 1.00 51.34 100 GLY A CA 1
ATOM 744 C C . GLY A 1 100 ? 3.369 -5.632 -26.161 1.00 51.34 100 GLY A C 1
ATOM 745 O O . GLY A 1 100 ? 3.965 -5.628 -25.092 1.00 51.34 100 GLY A O 1
ATOM 746 N N . SER A 1 101 ? 3.402 -6.689 -26.977 1.00 49.97 101 SER A N 1
ATOM 747 C CA . SER A 1 101 ? 4.134 -7.939 -26.705 1.00 49.97 101 SER A CA 1
ATOM 748 C C . SER A 1 101 ? 5.550 -7.974 -27.303 1.00 49.97 101 SER A C 1
ATOM 750 O O . SER A 1 101 ? 6.063 -9.045 -27.624 1.00 49.97 101 SER A O 1
ATOM 752 N N . GLY A 1 102 ? 6.182 -6.823 -27.530 1.00 48.47 102 GLY A N 1
ATOM 753 C CA . GLY A 1 102 ? 7.425 -6.773 -28.291 1.00 48.47 102 GLY A CA 1
ATOM 754 C C . GLY A 1 102 ? 8.294 -5.587 -27.926 1.00 48.47 102 GLY A C 1
ATOM 755 O O . GLY A 1 102 ? 8.007 -4.470 -28.331 1.00 48.47 102 GLY A O 1
ATOM 756 N N . GLN A 1 103 ? 9.408 -5.906 -27.277 1.00 45.50 103 GLN A N 1
ATOM 757 C CA . GLN A 1 103 ? 10.578 -5.066 -27.025 1.00 45.50 103 GLN A CA 1
ATOM 758 C C . GLN A 1 103 ? 10.536 -4.215 -25.755 1.00 45.50 103 GLN A C 1
ATOM 760 O O . GLN A 1 103 ? 9.555 -3.556 -25.427 1.00 45.50 103 GLN A O 1
ATOM 765 N N . GLY A 1 104 ? 11.636 -4.354 -25.012 1.00 49.47 104 GLY A N 1
ATOM 766 C CA . GLY A 1 104 ? 11.851 -3.841 -23.673 1.00 49.47 104 GLY A CA 1
ATOM 767 C C . GLY A 1 104 ? 11.571 -2.354 -23.558 1.00 49.47 104 GLY A C 1
ATOM 768 O O . GLY A 1 104 ? 12.148 -1.553 -24.278 1.00 49.47 104 GLY A O 1
ATOM 769 N N . ASP A 1 105 ? 10.656 -2.044 -22.652 1.00 47.78 105 ASP A N 1
ATOM 770 C CA . ASP A 1 105 ? 10.720 -0.949 -21.685 1.00 47.78 105 ASP A CA 1
ATOM 771 C C . ASP A 1 105 ? 9.367 -0.949 -20.985 1.00 47.78 105 ASP A C 1
ATOM 773 O O . ASP A 1 105 ? 8.411 -0.355 -21.467 1.00 47.78 105 ASP A O 1
ATOM 777 N N . SER A 1 106 ? 9.268 -1.726 -19.902 1.00 49.88 106 SER A N 1
ATOM 778 C CA . SER A 1 106 ? 8.037 -2.129 -19.209 1.00 49.88 106 SER A CA 1
ATOM 779 C C . SER A 1 106 ? 7.020 -0.988 -18.975 1.00 49.88 106 SER A C 1
ATOM 781 O O . SER A 1 106 ? 7.023 -0.343 -17.918 1.00 49.88 106 SER A O 1
ATOM 783 N N . PRO A 1 107 ? 6.033 -0.783 -19.878 1.00 52.16 107 PRO A N 1
ATOM 784 C CA . PRO A 1 107 ? 5.008 0.236 -19.674 1.00 52.16 107 PRO A CA 1
ATOM 785 C C . PRO A 1 107 ? 4.112 -0.181 -18.505 1.00 52.16 107 PRO A C 1
ATOM 787 O O . PRO A 1 107 ? 3.721 0.646 -17.688 1.00 52.16 107 PRO A O 1
ATOM 790 N N . GLY A 1 108 ? 3.869 -1.489 -18.352 1.00 56.84 108 GLY A N 1
ATOM 791 C CA . GLY A 1 108 ? 3.046 -2.053 -17.282 1.00 56.84 108 GLY A CA 1
ATOM 792 C C . GLY A 1 108 ? 3.522 -1.682 -15.876 1.00 56.84 108 GLY A C 1
ATOM 793 O O . GLY A 1 108 ? 2.695 -1.387 -15.018 1.00 56.84 108 GLY A O 1
ATOM 794 N N . PHE A 1 109 ? 4.836 -1.613 -15.640 1.00 57.44 109 PHE A N 1
ATOM 795 C CA . PHE A 1 109 ? 5.375 -1.313 -14.310 1.00 57.44 109 PHE A CA 1
ATOM 796 C C . PHE A 1 109 ? 5.210 0.171 -13.947 1.00 57.44 109 PHE A C 1
ATOM 798 O O . PHE A 1 109 ? 4.763 0.501 -12.849 1.00 57.44 109 PHE A O 1
ATOM 805 N N . LEU A 1 110 ? 5.472 1.075 -14.898 1.00 59.47 110 LEU A N 1
ATOM 806 C CA . LEU A 1 110 ? 5.159 2.502 -14.756 1.00 59.47 110 LEU A CA 1
ATOM 807 C C . LEU A 1 110 ? 3.656 2.745 -14.570 1.00 59.47 110 LEU A C 1
ATOM 809 O O . LEU A 1 110 ? 3.267 3.575 -13.748 1.00 59.47 110 LEU A O 1
ATOM 813 N N . PHE A 1 111 ? 2.812 1.991 -15.276 1.00 62.75 111 PHE A N 1
ATOM 814 C CA . PHE A 1 111 ? 1.361 2.054 -15.124 1.00 62.75 111 PHE A CA 1
ATOM 815 C C . PHE A 1 111 ? 0.918 1.690 -13.696 1.00 62.75 111 PHE A C 1
ATOM 817 O O . PHE A 1 111 ? 0.110 2.416 -13.118 1.00 62.75 111 PHE A O 1
ATOM 824 N N . VAL A 1 112 ? 1.484 0.649 -13.070 1.00 66.69 112 VAL A N 1
ATOM 825 C CA . VAL A 1 112 ? 1.184 0.299 -11.662 1.00 66.69 112 VAL A CA 1
ATOM 826 C C . VAL A 1 112 ? 1.455 1.484 -10.732 1.00 66.69 112 VAL A C 1
ATOM 828 O O . VAL A 1 112 ? 0.623 1.813 -9.880 1.00 66.69 112 VAL A O 1
ATOM 831 N N . PHE A 1 113 ? 2.598 2.154 -10.909 1.00 66.00 113 PHE A N 1
ATOM 832 C CA . PHE A 1 113 ? 2.980 3.293 -10.074 1.00 66.00 113 PHE A CA 1
ATOM 833 C C . PHE A 1 113 ? 2.137 4.533 -10.331 1.00 66.00 113 PHE A C 1
ATOM 835 O O . PHE A 1 113 ? 1.738 5.188 -9.368 1.00 66.00 113 PHE A O 1
ATOM 842 N N . LEU A 1 114 ? 1.813 4.829 -11.590 1.00 72.06 114 LEU A N 1
ATOM 843 C CA . LEU A 1 114 ? 0.971 5.968 -11.958 1.00 72.06 114 LEU A CA 1
ATOM 844 C C . LEU A 1 114 ? -0.401 5.901 -11.275 1.00 72.06 114 LEU A C 1
ATOM 846 O O . LEU A 1 114 ? -0.928 6.918 -10.827 1.00 72.06 114 LEU A O 1
ATOM 850 N N . TRP A 1 115 ? -0.956 4.694 -11.147 1.00 75.25 115 TRP A N 1
ATOM 851 C CA . TRP A 1 115 ? -2.264 4.478 -10.531 1.00 75.25 115 TRP A CA 1
ATOM 852 C C . TRP A 1 115 ? -2.234 4.374 -9.002 1.00 75.25 115 TRP A C 1
ATOM 854 O O . TRP A 1 115 ? -3.272 4.486 -8.346 1.00 75.25 115 TRP A O 1
ATOM 864 N N . SER A 1 116 ? -1.058 4.209 -8.402 1.00 74.75 116 SER A N 1
ATOM 865 C CA . SER A 1 116 ? -0.936 3.976 -6.961 1.00 74.75 116 SER A CA 1
ATOM 866 C C . SER A 1 116 ? -1.502 5.075 -6.042 1.00 74.75 116 SER A C 1
ATOM 868 O O . SER A 1 116 ? -2.093 4.705 -5.020 1.00 74.75 116 SER A O 1
ATOM 870 N N . PRO A 1 117 ? -1.465 6.390 -6.367 1.00 77.50 117 PRO A N 1
ATOM 871 C CA . PRO A 1 117 ? -2.135 7.394 -5.540 1.00 77.50 117 PRO A CA 1
ATOM 872 C C . PRO A 1 117 ? -3.652 7.176 -5.485 1.00 77.50 117 PRO A C 1
ATOM 874 O O . PRO A 1 117 ? -4.273 7.369 -4.439 1.00 77.50 117 PRO A O 1
ATOM 877 N N . PHE A 1 118 ? -4.255 6.706 -6.582 1.00 85.06 118 PHE A N 1
ATOM 878 C CA . PHE A 1 118 ? -5.686 6.412 -6.644 1.00 85.06 118 PHE A CA 1
ATOM 879 C C . PHE A 1 118 ? -6.056 5.198 -5.789 1.00 85.06 118 PHE A C 1
ATOM 881 O O . PHE A 1 118 ? -7.117 5.204 -5.168 1.00 85.06 118 PHE A O 1
ATOM 888 N N . TYR A 1 119 ? -5.176 4.196 -5.674 1.00 84.19 119 TYR A N 1
ATOM 889 C CA . TYR A 1 119 ? -5.392 3.071 -4.756 1.00 84.19 119 TYR A CA 1
ATOM 890 C C . TYR A 1 119 ? -5.436 3.530 -3.303 1.00 84.19 119 TYR A C 1
ATOM 892 O O . TYR A 1 119 ? -6.328 3.126 -2.564 1.00 84.19 119 TYR A O 1
ATOM 900 N N . VAL A 1 120 ? -4.532 4.430 -2.903 1.00 85.19 120 VAL A N 1
ATOM 901 C CA . VAL A 1 120 ? -4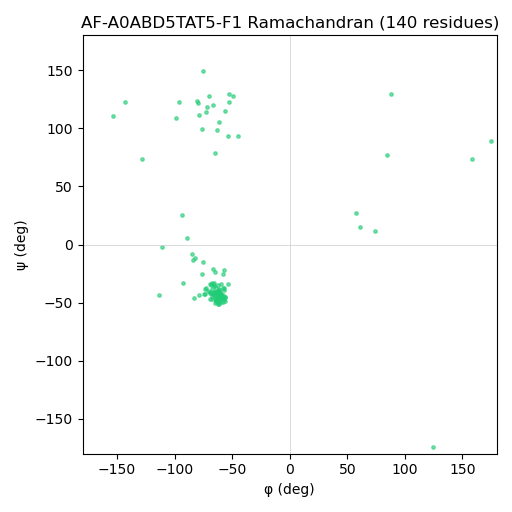.529 4.996 -1.545 1.00 85.19 120 VAL A CA 1
ATOM 902 C C . VAL A 1 120 ? -5.826 5.761 -1.267 1.00 85.19 120 VAL A C 1
ATOM 904 O O . VAL A 1 120 ? -6.428 5.582 -0.205 1.00 85.19 120 VAL A O 1
ATOM 907 N N . LEU A 1 121 ? -6.301 6.560 -2.226 1.00 89.12 121 LEU A N 1
ATOM 908 C CA . LEU A 1 121 ? -7.585 7.257 -2.113 1.00 89.12 121 LEU A CA 1
ATOM 909 C C . LEU A 1 121 ? -8.763 6.278 -2.015 1.00 89.12 121 LEU A C 1
ATOM 911 O O . LEU A 1 121 ? -9.642 6.457 -1.172 1.00 89.12 121 LEU A O 1
ATOM 915 N N . ALA A 1 122 ? -8.761 5.214 -2.819 1.00 90.69 122 ALA A N 1
ATOM 916 C CA . ALA A 1 122 ? -9.785 4.177 -2.770 1.00 90.69 122 ALA A CA 1
ATOM 917 C C . ALA A 1 122 ? -9.779 3.436 -1.423 1.00 90.69 122 ALA A C 1
ATOM 919 O O . ALA A 1 122 ? -10.839 3.233 -0.831 1.00 90.69 122 ALA A O 1
ATOM 920 N N . TYR A 1 123 ? -8.602 3.108 -0.878 1.00 91.56 123 TYR A N 1
ATOM 921 C CA . TYR A 1 123 ? -8.480 2.542 0.467 1.00 91.56 123 TYR A CA 1
ATOM 922 C C . TYR A 1 123 ? -9.036 3.483 1.530 1.00 91.56 123 TYR A C 1
ATOM 924 O O . TYR A 1 123 ? -9.756 3.023 2.413 1.00 91.56 123 TYR A O 1
ATOM 932 N N . ALA A 1 124 ? -8.741 4.783 1.451 1.00 89.69 124 ALA A N 1
ATOM 933 C CA . ALA A 1 124 ? -9.261 5.770 2.391 1.00 89.69 124 ALA A CA 1
ATOM 934 C C . ALA A 1 124 ? -10.793 5.877 2.313 1.00 89.69 124 ALA A C 1
ATOM 936 O O . ALA A 1 124 ? -11.461 5.881 3.349 1.00 89.69 124 ALA A O 1
ATOM 937 N N . ALA A 1 125 ? -11.357 5.894 1.102 1.00 93.06 125 ALA A N 1
ATOM 938 C CA . ALA A 1 125 ? -12.799 5.928 0.883 1.00 93.06 125 ALA A CA 1
ATOM 939 C C . ALA A 1 125 ? -13.491 4.664 1.421 1.00 93.06 125 ALA A C 1
ATOM 941 O O . ALA A 1 125 ? -14.469 4.767 2.164 1.00 93.06 125 ALA A O 1
ATOM 942 N N . LEU A 1 126 ? -12.954 3.479 1.114 1.00 91.81 126 LEU A N 1
ATOM 943 C CA . LEU A 1 126 ? -13.470 2.198 1.601 1.00 91.81 126 LEU A CA 1
ATOM 944 C C . LEU A 1 126 ? -13.364 2.081 3.123 1.00 91.81 126 LEU A C 1
ATOM 946 O O . LEU A 1 126 ? -14.346 1.759 3.790 1.00 91.81 126 LEU A O 1
ATOM 950 N N . ALA A 1 127 ? -12.205 2.420 3.688 1.00 90.62 127 ALA A N 1
ATOM 951 C CA . ALA A 1 127 ? -11.984 2.412 5.128 1.00 90.62 127 ALA A CA 1
ATOM 952 C C . ALA A 1 127 ? -12.924 3.385 5.854 1.00 90.62 127 ALA A C 1
ATOM 954 O O . ALA A 1 127 ? -13.519 3.022 6.869 1.00 90.62 127 ALA A O 1
ATOM 955 N N . GLY A 1 128 ? -13.087 4.602 5.326 1.00 90.31 128 GLY A N 1
ATOM 956 C CA . GLY A 1 128 ? -13.996 5.611 5.866 1.00 90.31 128 GLY A CA 1
ATOM 957 C C . GLY A 1 128 ? -15.463 5.187 5.777 1.00 90.31 128 GLY A C 1
ATOM 958 O O . GLY A 1 128 ? -16.204 5.324 6.751 1.00 90.31 128 GLY A O 1
ATOM 959 N N . GLY A 1 129 ? -15.873 4.614 4.643 1.00 91.12 129 GLY A N 1
ATOM 960 C CA . GLY A 1 129 ? -17.215 4.071 4.437 1.00 91.12 129 GLY A CA 1
ATOM 961 C C . GLY A 1 129 ? -17.525 2.913 5.385 1.00 91.12 129 GLY A C 1
ATOM 962 O O . GLY A 1 129 ? -18.520 2.955 6.106 1.00 91.12 129 GLY A O 1
ATOM 963 N N . GLU A 1 130 ? -16.638 1.919 5.459 1.00 90.81 130 GLU A N 1
ATOM 964 C CA . GLU A 1 130 ? -16.760 0.776 6.368 1.00 90.81 130 GLU A CA 1
ATOM 965 C C . GLU A 1 130 ? -16.795 1.228 7.834 1.00 90.81 130 GLU A C 1
ATOM 967 O O . GLU A 1 130 ? -17.624 0.755 8.616 1.00 90.81 130 GLU A O 1
ATOM 972 N N . HIS A 1 131 ? -15.949 2.189 8.214 1.00 89.50 131 HIS A N 1
ATOM 973 C CA . HIS A 1 131 ? -15.959 2.756 9.558 1.00 89.50 131 HIS A CA 1
ATOM 974 C C . HIS A 1 131 ? -17.290 3.457 9.874 1.00 89.50 131 HIS A C 1
ATOM 976 O O . HIS A 1 131 ? -17.871 3.215 10.932 1.00 89.50 131 HIS A O 1
ATOM 982 N N . ARG A 1 132 ? -17.817 4.263 8.942 1.00 90.38 132 ARG A N 1
ATOM 983 C CA . ARG A 1 132 ? -19.099 4.970 9.092 1.00 90.38 132 ARG A CA 1
ATOM 984 C C . ARG A 1 132 ? -20.301 4.024 9.165 1.00 90.38 132 ARG A C 1
ATOM 986 O O . ARG A 1 132 ? -21.266 4.319 9.863 1.00 90.38 132 ARG A O 1
ATOM 993 N N . LEU A 1 133 ? -20.272 2.902 8.448 1.00 89.00 133 LEU A N 1
ATOM 994 C CA . LEU A 1 133 ? -21.329 1.887 8.514 1.00 89.00 133 LEU A CA 1
ATOM 995 C C . LEU A 1 133 ? -21.327 1.170 9.869 1.00 89.00 133 LEU A C 1
ATOM 997 O O . LEU A 1 133 ? -22.380 0.999 10.482 1.00 89.00 133 LEU A O 1
ATOM 1001 N N . ARG A 1 134 ? -20.137 0.844 10.387 1.00 86.25 134 ARG A N 1
ATOM 1002 C CA . ARG A 1 134 ? -19.975 0.215 11.705 1.00 86.25 134 ARG A CA 1
ATOM 1003 C C . ARG A 1 134 ? -20.430 1.113 12.850 1.00 86.25 134 ARG A C 1
ATOM 1005 O O . ARG A 1 134 ? -21.086 0.627 13.764 1.00 86.25 134 ARG A O 1
ATOM 1012 N N . THR A 1 135 ? -20.130 2.414 12.806 1.00 87.12 135 THR A N 1
ATOM 1013 C CA . THR A 1 135 ? -20.604 3.360 13.836 1.00 87.12 135 THR A CA 1
ATOM 1014 C C . THR A 1 135 ? -22.120 3.547 13.818 1.00 87.12 135 THR A C 1
ATOM 1016 O O . THR A 1 135 ? -22.695 3.927 14.832 1.00 87.12 135 THR A O 1
ATOM 1019 N N . ARG A 1 136 ? -22.781 3.231 12.700 1.00 86.50 136 ARG A N 1
ATOM 1020 C CA . ARG A 1 136 ? -24.244 3.239 12.556 1.00 86.50 136 ARG A CA 1
ATOM 1021 C C . ARG A 1 136 ? -24.910 1.905 12.915 1.00 86.50 136 ARG A C 1
ATOM 1023 O O . ARG A 1 136 ? -26.111 1.773 12.720 1.00 86.50 136 ARG A O 1
ATOM 1030 N N . GLY A 1 137 ? -24.157 0.923 13.416 1.00 75.94 137 GLY A N 1
ATOM 1031 C CA . GLY A 1 137 ? -24.697 -0.379 13.823 1.00 75.94 137 GLY A CA 1
ATOM 1032 C C . GLY A 1 137 ? -25.076 -1.306 12.664 1.00 75.94 137 GLY A C 1
ATOM 1033 O O . GLY A 1 137 ? -25.713 -2.329 12.894 1.00 75.94 137 GLY A O 1
ATOM 1034 N N . VAL A 1 138 ? -24.681 -0.983 11.428 1.00 72.88 138 VAL A N 1
ATOM 1035 C CA . VAL A 1 138 ? -24.907 -1.857 10.271 1.00 72.88 138 VAL A CA 1
ATOM 1036 C C . VAL A 1 138 ? -23.848 -2.959 10.289 1.00 72.88 138 VAL A C 1
ATOM 1038 O O . VAL A 1 138 ? -22.658 -2.695 10.099 1.00 72.88 138 VAL A O 1
ATOM 1041 N N . SER A 1 139 ? -24.266 -4.201 10.537 1.00 63.78 139 SER A N 1
ATOM 1042 C CA . SER A 1 139 ? -23.403 -5.372 10.399 1.00 63.78 139 SER A CA 1
ATOM 1043 C C . SER A 1 139 ? -23.173 -5.652 8.914 1.00 63.78 139 SER A C 1
ATOM 1045 O O . SER A 1 139 ? -24.093 -5.982 8.173 1.00 63.78 139 SER A O 1
ATOM 1047 N N . ILE A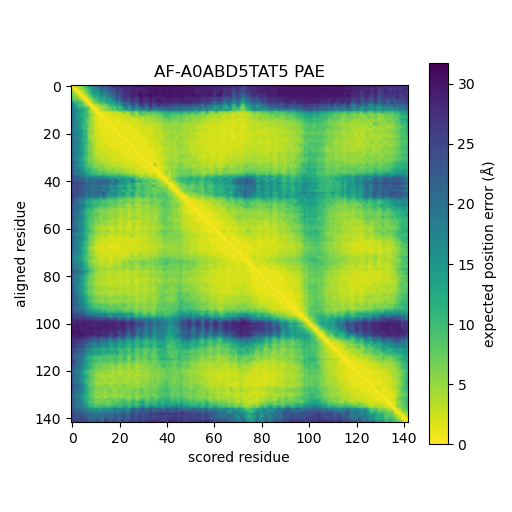 1 140 ? -21.928 -5.507 8.461 1.00 60.47 140 ILE A N 1
ATOM 1048 C CA . ILE A 1 140 ? -21.532 -5.955 7.123 1.00 60.47 140 ILE A CA 1
ATOM 1049 C C . ILE A 1 140 ? -21.302 -7.472 7.218 1.00 60.47 140 ILE A C 1
ATOM 1051 O O . ILE A 1 140 ? -20.479 -7.877 8.048 1.00 60.47 140 ILE A O 1
ATOM 1055 N N . PRO A 1 141 ? -22.017 -8.304 6.431 1.00 56.62 141 PRO A N 1
ATOM 1056 C CA . PRO A 1 141 ? -21.776 -9.742 6.370 1.00 56.62 141 PRO A CA 1
ATOM 1057 C C . PRO A 1 141 ? -20.299 -10.008 6.077 1.00 56.62 141 PRO A C 1
ATOM 1059 O O . PRO A 1 141 ? -19.701 -9.360 5.216 1.00 56.62 141 PRO A O 1
ATOM 1062 N N . GLY A 1 142 ? -19.701 -10.870 6.897 1.00 47.72 142 GLY A N 1
ATOM 1063 C CA . GLY A 1 142 ? -18.258 -11.065 6.984 1.00 47.72 142 GLY A CA 1
ATOM 1064 C C . GLY A 1 142 ? -17.712 -12.127 6.058 1.00 47.72 142 GLY A C 1
ATOM 1065 O O . GLY A 1 142 ? -18.454 -13.077 5.750 1.00 47.72 142 GLY A O 1
#

Solvent-accessible surface area (backbone atoms only — not comparable to full-atom values): 8035 Å² total; per-residue (Å²): 144,76,82,75,80,76,72,52,70,68,55,58,47,43,52,49,19,51,52,51,16,49,51,52,17,51,52,49,37,52,50,53,51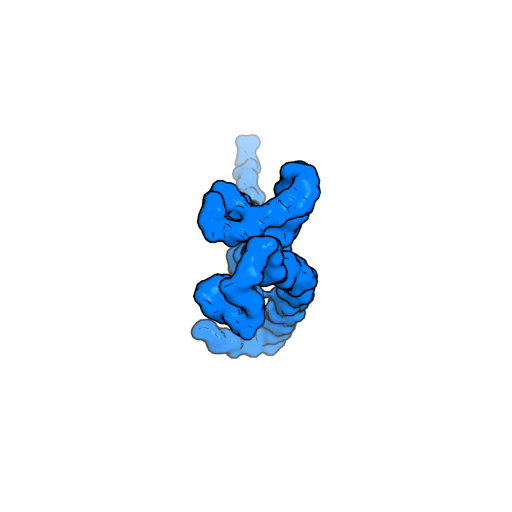,54,48,43,69,38,91,86,56,47,42,75,82,87,73,55,72,67,56,52,53,55,51,42,50,52,47,24,34,50,62,51,12,46,29,48,25,41,28,66,61,70,66,42,57,60,27,44,54,51,41,53,51,50,53,51,52,50,52,48,44,70,79,55,58,91,69,82,94,72,80,82,66,52,61,67,62,56,50,55,58,73,49,42,68,57,50,42,50,49,33,52,53,40,43,50,50,55,50,56,37,49,77,69,70,52,81,73,89,127

Mean predicted aligned error: 9.5 Å